Protein AF-A0A920E870-F1 (afdb_monomer_lite)

Structure (mmCIF, N/CA/C/O backbone):
data_AF-A0A920E870-F1
#
_entry.id   AF-A0A920E870-F1
#
loop_
_atom_site.group_PDB
_atom_site.id
_atom_site.type_symbol
_atom_site.label_atom_id
_atom_site.label_alt_id
_atom_site.label_comp_id
_atom_site.label_asym_id
_atom_site.label_entity_id
_atom_site.label_seq_id
_atom_site.pdbx_PDB_ins_code
_atom_site.Cartn_x
_atom_site.Cartn_y
_atom_site.Cartn_z
_atom_site.occupancy
_atom_site.B_iso_or_equiv
_atom_site.auth_seq_id
_atom_site.auth_comp_id
_atom_site.auth_asym_id
_atom_site.auth_atom_id
_atom_site.pdbx_PDB_model_num
ATOM 1 N N . MET A 1 1 ? -26.442 10.748 14.696 1.00 46.56 1 MET A N 1
ATOM 2 C CA . MET A 1 1 ? -25.870 9.445 15.081 1.00 46.56 1 MET A CA 1
ATOM 3 C C . MET A 1 1 ? -24.491 9.371 14.465 1.00 46.56 1 MET A C 1
ATOM 5 O O . MET 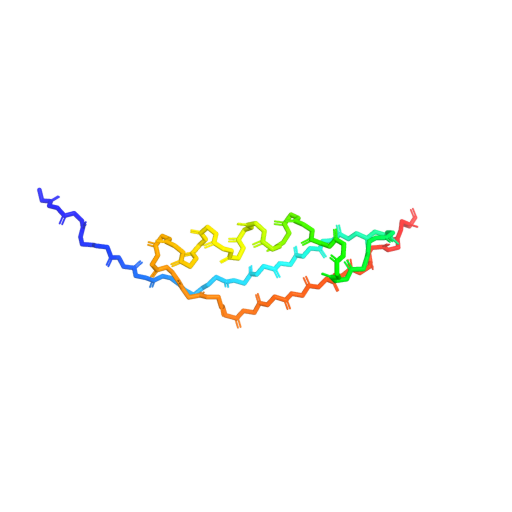A 1 1 ? -24.393 9.495 13.250 1.00 46.56 1 MET A O 1
ATOM 9 N N . SER A 1 2 ? -23.446 9.328 15.287 1.00 66.88 2 SER A N 1
ATOM 10 C CA . SER A 1 2 ? -22.072 9.136 14.826 1.00 66.88 2 SER A CA 1
ATOM 11 C C . SER A 1 2 ? -21.945 7.703 14.317 1.00 66.88 2 SER A C 1
ATOM 13 O O . SER A 1 2 ? -22.244 6.769 15.051 1.00 66.88 2 SER A O 1
ATOM 15 N N . GLN A 1 3 ? -21.590 7.540 13.044 1.00 79.00 3 GLN A N 1
ATOM 16 C CA . GLN A 1 3 ? -21.155 6.248 12.522 1.00 79.00 3 GLN A CA 1
ATOM 17 C C . GLN A 1 3 ? -19.829 5.928 13.212 1.00 79.00 3 GLN A C 1
ATOM 19 O O . GLN A 1 3 ? -18.867 6.683 13.051 1.00 79.00 3 GLN A O 1
ATOM 24 N N . ASP A 1 4 ? -19.799 4.870 14.019 1.00 85.62 4 ASP A N 1
ATOM 25 C CA . ASP A 1 4 ? -18.558 4.403 14.627 1.00 85.62 4 ASP A CA 1
ATOM 26 C C . ASP A 1 4 ? -17.591 3.959 13.524 1.00 85.62 4 ASP A C 1
ATOM 28 O O . ASP A 1 4 ? -17.989 3.377 12.510 1.00 85.62 4 ASP A O 1
ATOM 32 N N . PHE A 1 5 ? -16.306 4.261 13.701 1.00 88.25 5 PHE A N 1
ATOM 33 C CA . PHE A 1 5 ? -15.287 3.859 12.743 1.00 88.25 5 PHE A CA 1
ATOM 34 C C . PHE A 1 5 ? -15.122 2.333 12.769 1.00 88.25 5 PHE A C 1
ATOM 36 O O . PHE A 1 5 ? -14.727 1.765 13.788 1.00 88.25 5 PHE A O 1
ATOM 43 N N . LEU A 1 6 ? -15.406 1.674 11.642 1.00 90.94 6 LEU A N 1
ATOM 44 C CA . LEU A 1 6 ? -15.223 0.235 11.481 1.00 90.94 6 LEU A CA 1
ATOM 45 C C . LEU A 1 6 ? -13.949 -0.040 10.660 1.00 90.94 6 LEU A C 1
ATOM 47 O O . LEU A 1 6 ? -13.920 0.269 9.464 1.00 90.94 6 LEU A O 1
ATOM 51 N N . PRO A 1 7 ? -12.894 -0.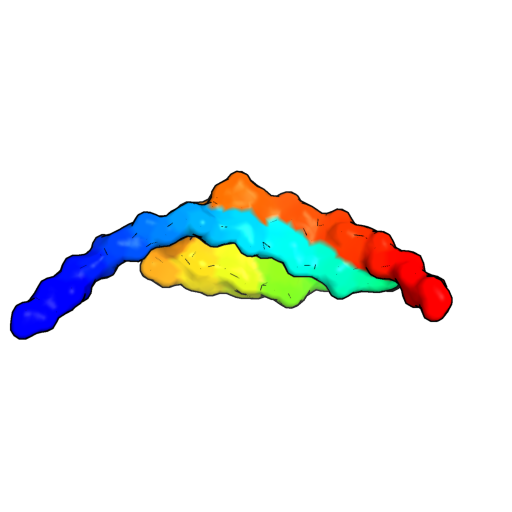625 11.254 1.00 91.94 7 PRO A N 1
ATOM 52 C CA . PRO A 1 7 ? -11.689 -0.981 10.517 1.00 91.94 7 PRO A CA 1
ATOM 53 C C . PRO A 1 7 ? -11.996 -2.071 9.480 1.00 91.94 7 PRO A C 1
ATOM 55 O O . PRO A 1 7 ? -12.650 -3.069 9.782 1.00 91.94 7 PRO A O 1
ATOM 58 N N . LEU A 1 8 ? -11.505 -1.890 8.253 1.00 93.62 8 LEU A N 1
ATOM 59 C CA . LEU A 1 8 ? -11.690 -2.825 7.146 1.00 93.62 8 LEU A CA 1
ATOM 60 C C . LEU A 1 8 ? -10.387 -3.564 6.852 1.00 93.62 8 LEU A C 1
ATOM 62 O O . LEU A 1 8 ? -9.298 -3.034 7.063 1.00 93.62 8 LEU A O 1
ATOM 66 N N . ASN A 1 9 ? -10.519 -4.770 6.307 1.00 95.25 9 ASN A N 1
ATOM 67 C CA . ASN A 1 9 ? -9.407 -5.536 5.758 1.00 95.25 9 ASN A CA 1
ATOM 68 C C . ASN A 1 9 ? -9.247 -5.187 4.277 1.00 95.25 9 ASN A C 1
ATOM 70 O O . ASN A 1 9 ? -10.131 -5.479 3.473 1.00 95.25 9 ASN A O 1
ATOM 74 N N . ILE A 1 10 ? -8.129 -4.560 3.919 1.00 94.50 10 ILE A N 1
ATOM 75 C CA . ILE A 1 10 ? -7.880 -4.028 2.577 1.00 94.50 10 ILE A CA 1
ATOM 76 C C . ILE A 1 10 ? -6.653 -4.717 1.985 1.00 94.50 10 ILE A C 1
ATOM 78 O O . ILE A 1 10 ? -5.610 -4.813 2.628 1.00 94.50 10 ILE A O 1
ATOM 82 N N . ALA A 1 11 ? -6.771 -5.197 0.748 1.00 94.19 11 ALA A N 1
ATOM 83 C CA . ALA A 1 11 ? -5.652 -5.737 -0.013 1.00 94.19 11 ALA A CA 1
ATOM 84 C C . ALA A 1 11 ? -5.243 -4.759 -1.121 1.00 94.19 11 ALA A C 1
ATOM 86 O O . ALA A 1 11 ? -6.094 -4.248 -1.848 1.00 94.19 11 ALA A O 1
ATOM 87 N N . VAL A 1 12 ? -3.939 -4.522 -1.264 1.00 91.44 12 VAL A N 1
ATOM 88 C CA . VAL A 1 12 ? -3.354 -3.637 -2.276 1.00 91.44 12 VAL A CA 1
ATOM 89 C C . VAL A 1 12 ? -2.675 -4.487 -3.349 1.00 91.44 12 VAL A C 1
ATOM 91 O O . VAL A 1 12 ? -1.745 -5.243 -3.064 1.00 91.44 12 VAL A O 1
ATOM 94 N N . LEU A 1 13 ? -3.140 -4.368 -4.593 1.00 91.19 13 LEU A N 1
ATOM 95 C CA . LEU A 1 13 ? -2.539 -5.015 -5.757 1.00 91.19 13 LEU A CA 1
ATOM 96 C C . LEU A 1 13 ? -2.039 -3.948 -6.730 1.00 91.19 13 LEU A C 1
ATOM 98 O O . LEU A 1 13 ? -2.838 -3.253 -7.354 1.00 91.19 13 LEU A O 1
ATOM 102 N N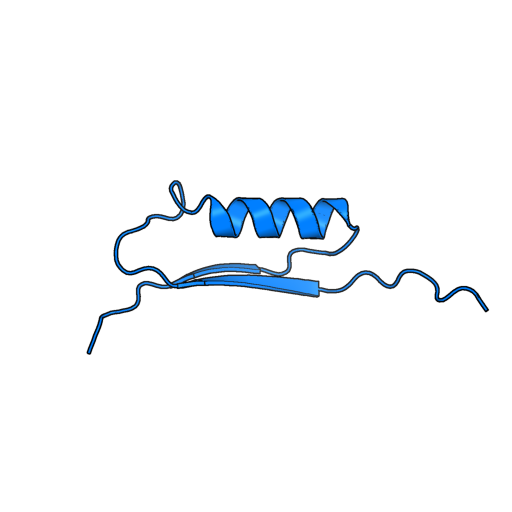 . THR A 1 14 ? -0.724 -3.842 -6.884 1.00 89.25 14 THR A N 1
ATOM 103 C CA . THR A 1 14 ? -0.109 -2.963 -7.880 1.00 89.25 14 THR A CA 1
ATOM 104 C C . THR A 1 14 ? 0.049 -3.725 -9.188 1.00 89.25 14 THR A C 1
ATOM 106 O O . THR A 1 14 ? 0.736 -4.739 -9.221 1.00 89.25 14 THR A O 1
ATOM 109 N N . ALA A 1 15 ? -0.542 -3.239 -10.278 1.00 86.31 15 ALA A N 1
ATOM 110 C CA . ALA A 1 15 ? -0.297 -3.766 -11.620 1.00 86.31 15 ALA A CA 1
ATOM 111 C C . ALA A 1 15 ? 0.767 -2.910 -12.326 1.00 86.31 15 ALA A C 1
ATOM 113 O O . ALA A 1 15 ? 0.569 -1.706 -12.499 1.00 86.31 15 ALA A O 1
ATOM 114 N N . SER A 1 16 ? 1.909 -3.495 -12.704 1.00 82.56 16 SER A N 1
ATOM 115 C CA . SER A 1 16 ? 2.959 -2.770 -13.431 1.00 82.56 16 SER A CA 1
ATOM 116 C C . SER A 1 16 ? 3.868 -3.683 -14.251 1.00 82.56 16 SER A C 1
ATOM 118 O O . SER A 1 16 ? 4.353 -4.696 -13.756 1.00 82.56 16 SER A O 1
ATOM 120 N N . ASP A 1 17 ? 4.152 -3.278 -15.486 1.00 77.06 17 ASP A N 1
ATOM 121 C CA . ASP A 1 17 ? 4.989 -4.033 -16.430 1.00 77.06 17 ASP A CA 1
ATOM 122 C C . ASP A 1 17 ? 6.488 -3.850 -16.134 1.00 77.06 17 ASP A C 1
ATOM 124 O O . ASP A 1 17 ? 7.304 -4.725 -16.430 1.00 77.06 17 ASP A O 1
ATOM 128 N N . THR A 1 18 ? 6.864 -2.716 -15.531 1.00 74.38 18 THR A N 1
ATOM 129 C CA . THR A 1 18 ? 8.267 -2.295 -15.373 1.00 74.38 18 THR A CA 1
ATOM 130 C C . THR A 1 18 ? 8.725 -2.151 -13.930 1.00 74.38 18 THR A C 1
ATOM 132 O O . THR A 1 18 ? 9.920 -2.277 -13.683 1.00 74.38 18 THR A O 1
ATOM 135 N N . ARG A 1 19 ? 7.817 -1.920 -12.976 1.00 75.69 19 ARG A N 1
ATOM 136 C CA . ARG A 1 19 ? 8.193 -1.648 -11.582 1.00 75.69 19 ARG A CA 1
ATOM 137 C C . ARG A 1 19 ? 8.450 -2.928 -10.797 1.00 75.69 19 ARG A C 1
ATOM 139 O O . ARG A 1 19 ? 7.791 -3.950 -10.999 1.00 75.69 19 ARG A O 1
ATOM 146 N N . THR A 1 20 ? 9.385 -2.840 -9.863 1.00 73.81 20 THR A N 1
ATOM 147 C CA . THR A 1 20 ? 9.598 -3.831 -8.802 1.00 73.81 20 THR A CA 1
ATOM 148 C C . THR A 1 20 ? 8.855 -3.434 -7.522 1.00 73.81 20 THR A C 1
ATOM 150 O O . THR A 1 20 ? 8.316 -2.334 -7.414 1.00 73.81 20 THR A O 1
ATOM 153 N N . LEU A 1 21 ? 8.796 -4.337 -6.537 1.00 69.88 21 LEU A N 1
ATOM 154 C CA . LEU A 1 21 ? 8.143 -4.079 -5.243 1.00 69.88 21 LEU A CA 1
ATOM 155 C C . LEU A 1 21 ? 8.800 -2.924 -4.466 1.00 69.88 21 LEU A C 1
ATOM 157 O O . LEU A 1 21 ? 8.125 -2.230 -3.710 1.00 69.88 21 LEU A O 1
ATOM 161 N N . GLU A 1 22 ? 10.099 -2.712 -4.676 1.00 74.00 22 GLU A N 1
ATOM 162 C CA . GLU A 1 22 ? 10.887 -1.636 -4.063 1.00 74.00 22 GLU A CA 1
ATOM 163 C C . GLU A 1 22 ? 10.597 -0.275 -4.717 1.00 74.00 22 GLU A C 1
ATOM 165 O O . GLU A 1 22 ? 10.604 0.757 -4.053 1.00 74.00 22 GLU A O 1
ATOM 170 N N . GLU A 1 23 ? 10.257 -0.271 -6.008 1.00 81.31 23 GLU A N 1
ATOM 171 C CA . GLU A 1 23 ? 9.890 0.929 -6.773 1.00 81.31 23 GLU A CA 1
ATOM 172 C C . GLU A 1 23 ? 8.377 1.211 -6.755 1.00 81.31 23 GLU A C 1
ATOM 174 O O . GLU A 1 23 ? 7.903 2.209 -7.310 1.00 81.31 23 GLU A O 1
ATOM 179 N N . ASP A 1 24 ? 7.597 0.341 -6.109 1.00 81.31 24 ASP A N 1
ATOM 180 C CA . ASP A 1 24 ? 6.152 0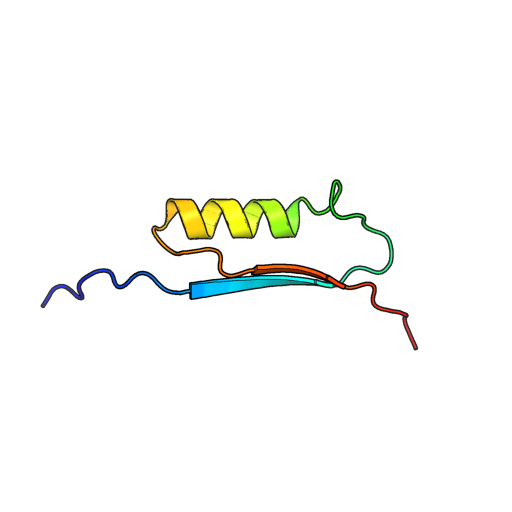.460 -5.933 1.00 81.31 24 ASP A CA 1
ATOM 181 C C . ASP A 1 24 ? 5.791 1.508 -4.867 1.00 81.31 24 ASP A C 1
ATOM 183 O O . ASP A 1 24 ? 5.190 1.237 -3.825 1.00 81.31 24 ASP A O 1
ATOM 187 N N . THR A 1 25 ? 6.158 2.752 -5.155 1.00 87.56 25 THR A N 1
ATOM 188 C CA . THR A 1 25 ? 5.858 3.927 -4.329 1.00 87.56 25 THR A CA 1
ATOM 189 C C . THR A 1 25 ? 4.355 4.153 -4.176 1.00 87.56 25 THR A C 1
ATOM 191 O O . THR A 1 25 ? 3.895 4.582 -3.122 1.00 87.56 25 THR A O 1
ATOM 194 N N . SER A 1 26 ? 3.567 3.830 -5.207 1.00 86.44 26 SER A N 1
ATOM 195 C CA . SER A 1 26 ? 2.106 3.972 -5.184 1.00 86.44 26 SER A CA 1
ATOM 196 C C . SER A 1 26 ? 1.445 2.942 -4.263 1.00 86.44 26 SER A C 1
ATOM 198 O O . SER A 1 26 ? 0.585 3.308 -3.463 1.00 86.44 26 SER A O 1
ATOM 200 N N . GLY A 1 27 ? 1.859 1.672 -4.328 1.00 88.88 27 GLY A N 1
ATOM 201 C CA . GLY A 1 27 ? 1.356 0.636 -3.429 1.00 88.88 27 GLY A CA 1
ATOM 202 C C . GLY A 1 27 ? 1.819 0.830 -1.986 1.00 88.88 27 GLY A C 1
ATOM 203 O O . GLY A 1 27 ? 1.041 0.569 -1.066 1.00 88.88 27 GLY A O 1
ATOM 204 N N . GLN A 1 28 ? 3.030 1.360 -1.773 1.00 90.62 28 GLN A N 1
ATOM 205 C CA . GLN A 1 28 ? 3.491 1.769 -0.444 1.00 90.62 28 GLN A CA 1
ATOM 206 C C . GLN A 1 28 ? 2.619 2.900 0.118 1.00 90.62 28 GLN A C 1
ATOM 208 O O . GLN A 1 28 ? 2.038 2.738 1.185 1.00 90.62 28 GLN A O 1
ATOM 213 N N . LEU A 1 29 ? 2.416 3.981 -0.644 1.00 93.06 29 LEU A N 1
ATOM 214 C CA . LEU A 1 29 ? 1.594 5.119 -0.221 1.00 93.06 29 LEU A CA 1
ATOM 215 C C . LEU A 1 29 ? 0.164 4.709 0.166 1.00 93.06 29 LEU A C 1
ATOM 217 O O . LEU A 1 29 ? -0.386 5.220 1.139 1.00 93.06 29 LEU A O 1
ATOM 221 N N . LEU A 1 30 ? -0.458 3.802 -0.593 1.00 92.69 30 LEU A N 1
ATOM 222 C CA . LEU A 1 30 ? -1.797 3.294 -0.275 1.00 92.69 30 LEU A CA 1
ATOM 223 C C . LEU A 1 30 ? -1.804 2.462 1.011 1.00 92.69 30 LEU A C 1
ATOM 225 O O . LEU A 1 30 ? -2.720 2.605 1.820 1.00 92.69 30 LEU A O 1
ATOM 229 N N . SER A 1 31 ? -0.780 1.629 1.201 1.00 93.69 31 SER A N 1
ATOM 230 C CA . SER A 1 31 ? -0.608 0.808 2.405 1.00 93.69 31 SER A CA 1
ATOM 231 C C . SER A 1 31 ? -0.404 1.665 3.654 1.00 93.69 31 SER A C 1
ATOM 233 O O . SER A 1 31 ? -0.977 1.372 4.702 1.00 93.69 31 SER A O 1
ATOM 235 N N . ASP A 1 32 ? 0.355 2.753 3.536 1.00 94.06 32 ASP A N 1
ATOM 236 C CA . ASP A 1 32 ? 0.592 3.679 4.642 1.00 94.06 32 ASP A CA 1
ATOM 237 C C . ASP A 1 32 ? -0.703 4.410 5.004 1.00 94.06 32 ASP A C 1
ATOM 239 O O . ASP A 1 32 ? -1.159 4.346 6.143 1.00 94.06 32 ASP A O 1
ATOM 243 N N . ARG A 1 33 ? -1.382 4.997 4.010 1.00 95.00 33 ARG A N 1
ATOM 244 C CA . ARG A 1 33 ? -2.616 5.765 4.234 1.00 95.00 33 ARG A CA 1
ATOM 245 C C . ARG A 1 33 ? -3.753 4.939 4.817 1.00 95.00 33 ARG A C 1
ATOM 247 O O . ARG A 1 33 ? -4.486 5.437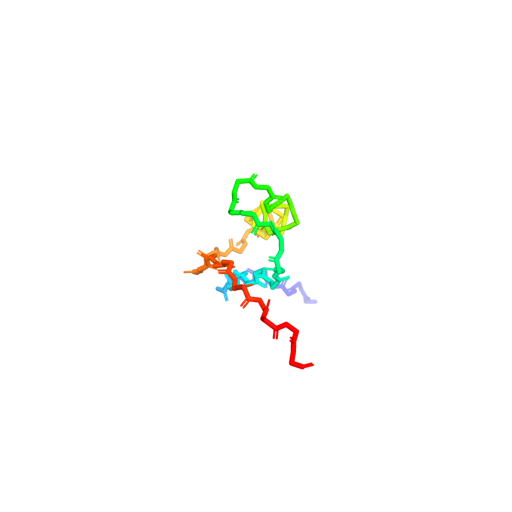 5.666 1.00 95.00 33 ARG A O 1
ATOM 254 N N . LEU A 1 34 ? -3.941 3.699 4.360 1.00 94.12 34 LEU A N 1
ATOM 255 C CA . LEU A 1 34 ? -5.001 2.857 4.918 1.00 94.12 34 LEU A CA 1
ATOM 256 C C . LEU A 1 34 ? -4.695 2.476 6.370 1.00 94.12 34 LEU A C 1
ATOM 258 O O . LEU A 1 34 ? -5.612 2.415 7.185 1.00 94.12 34 LEU A O 1
ATOM 262 N N . THR A 1 35 ? -3.417 2.264 6.698 1.00 93.44 35 THR A N 1
ATOM 263 C CA . THR A 1 35 ? -2.991 1.914 8.057 1.00 93.44 35 THR A CA 1
ATOM 264 C C . THR A 1 35 ? -3.126 3.119 8.985 1.00 93.44 35 THR A C 1
ATOM 266 O O . THR A 1 35 ? -3.682 2.993 10.073 1.00 93.44 35 THR A O 1
ATOM 269 N N . GLU A 1 36 ? -2.712 4.306 8.532 1.00 94.62 36 GLU A N 1
ATOM 270 C CA . GLU A 1 36 ? -2.905 5.579 9.242 1.00 94.62 36 GLU A CA 1
ATOM 271 C C . GLU A 1 36 ? -4.384 5.896 9.482 1.00 94.62 36 GLU A C 1
ATOM 273 O O . GLU A 1 36 ? -4.745 6.420 10.534 1.00 94.62 36 GLU A O 1
ATOM 278 N N . ALA A 1 37 ? -5.257 5.538 8.538 1.00 93.25 37 ALA A N 1
ATOM 279 C CA . ALA A 1 37 ? -6.699 5.683 8.694 1.00 93.25 37 ALA A CA 1
ATOM 280 C C . ALA A 1 37 ? -7.309 4.693 9.703 1.00 93.25 37 ALA A C 1
ATOM 282 O O . ALA A 1 37 ? -8.473 4.850 10.050 1.00 93.25 37 ALA A O 1
ATOM 283 N N . GLY A 1 38 ? -6.558 3.692 10.182 1.00 92.88 38 GLY A N 1
ATOM 284 C CA . GLY A 1 38 ? -7.025 2.679 11.133 1.00 92.88 38 GLY A CA 1
ATOM 285 C C . GLY A 1 38 ? -7.543 1.390 10.490 1.00 92.88 38 GLY A C 1
ATOM 286 O O . GLY A 1 38 ? -8.167 0.578 11.170 1.00 92.88 38 GLY A O 1
ATOM 287 N N . HIS A 1 39 ? -7.319 1.177 9.192 1.00 95.12 39 HIS A N 1
ATOM 288 C CA . HIS A 1 39 ? -7.647 -0.075 8.508 1.00 95.12 39 HIS A CA 1
ATOM 289 C C . HIS A 1 39 ? -6.492 -1.085 8.585 1.00 95.12 39 HIS A C 1
ATOM 291 O O . HIS A 1 39 ? -5.360 -0.748 8.924 1.00 95.12 39 HIS A O 1
ATOM 297 N N . GLN A 1 40 ? -6.776 -2.346 8.259 1.00 94.75 40 GLN A N 1
ATOM 298 C CA . GLN A 1 40 ? -5.789 -3.424 8.252 1.00 94.75 40 GLN A CA 1
ATOM 299 C C . GLN A 1 40 ? -5.378 -3.766 6.819 1.00 94.75 40 GLN A C 1
ATOM 301 O O . GLN A 1 40 ? -6.226 -4.055 5.970 1.00 94.75 40 GLN A O 1
ATOM 306 N N . LEU A 1 41 ? -4.070 -3.787 6.556 1.00 94.88 41 LEU A N 1
ATOM 307 C CA . LEU A 1 41 ? -3.525 -4.293 5.299 1.00 94.88 41 LEU A CA 1
ATOM 308 C C . LEU A 1 41 ? -3.547 -5.827 5.315 1.00 94.88 41 LEU A C 1
ATOM 310 O O . LEU A 1 41 ? -2.684 -6.465 5.912 1.00 94.88 41 LEU A O 1
ATOM 314 N N . ALA A 1 42 ? -4.519 -6.426 4.635 1.00 93.69 42 ALA A N 1
ATOM 315 C CA . ALA A 1 42 ? -4.663 -7.877 4.561 1.00 93.69 42 ALA A CA 1
ATOM 316 C C . ALA A 1 42 ? -3.621 -8.527 3.636 1.00 93.69 42 ALA A C 1
ATOM 318 O O . ALA A 1 42 ? -3.170 -9.643 3.884 1.00 93.69 42 ALA A O 1
ATOM 319 N N . ALA A 1 43 ? -3.250 -7.846 2.550 1.00 90.75 43 ALA A N 1
ATOM 320 C CA . ALA A 1 43 ? -2.243 -8.321 1.608 1.00 90.75 43 ALA A CA 1
ATOM 321 C C . ALA A 1 43 ? -1.709 -7.170 0.753 1.00 90.75 43 ALA A C 1
ATOM 323 O O . ALA A 1 43 ? -2.467 -6.288 0.355 1.00 90.75 43 ALA A O 1
ATOM 324 N N . ARG A 1 44 ? -0.427 -7.233 0.389 1.00 89.12 44 ARG A N 1
ATOM 325 C CA . ARG A 1 44 ? 0.165 -6.388 -0.651 1.00 89.12 44 ARG A CA 1
ATOM 326 C C . ARG A 1 44 ? 0.857 -7.262 -1.684 1.00 89.12 44 ARG A C 1
ATOM 328 O O . ARG A 1 44 ? 1.657 -8.123 -1.322 1.00 89.12 44 ARG A O 1
ATOM 335 N N . LYS A 1 45 ? 0.550 -7.053 -2.963 1.00 88.19 45 LYS A N 1
ATOM 336 C CA . LYS A 1 45 ? 1.191 -7.758 -4.079 1.00 88.19 45 LYS A CA 1
ATOM 337 C C . LYS A 1 45 ? 1.451 -6.818 -5.245 1.00 88.19 45 LYS A C 1
ATOM 339 O O . LYS A 1 45 ? 0.693 -5.882 -5.473 1.00 88.19 45 LYS A O 1
ATOM 344 N N . LEU A 1 46 ? 2.491 -7.126 -6.008 1.00 86.06 46 LEU A N 1
ATOM 345 C CA . LEU A 1 46 ? 2.733 -6.534 -7.314 1.00 86.06 46 LEU A CA 1
ATOM 346 C C . LEU A 1 46 ? 2.537 -7.615 -8.375 1.00 86.06 46 LEU A C 1
ATOM 348 O O . LEU A 1 46 ? 3.110 -8.701 -8.280 1.00 86.06 46 LEU A O 1
ATOM 352 N N . PHE A 1 47 ? 1.698 -7.324 -9.358 1.00 85.69 47 PHE A N 1
ATOM 353 C CA . PHE A 1 47 ? 1.438 -8.169 -10.508 1.00 85.69 47 PHE A CA 1
ATOM 354 C C . PHE A 1 47 ? 2.057 -7.536 -11.750 1.00 85.69 47 PHE A C 1
ATOM 356 O O . PHE A 1 47 ? 1.847 -6.356 -12.035 1.00 85.69 47 PHE A O 1
ATOM 363 N N . ARG A 1 48 ? 2.821 -8.339 -12.492 1.00 80.75 48 ARG A N 1
ATOM 364 C CA . ARG A 1 48 ? 3.370 -7.936 -13.781 1.00 80.75 48 ARG A CA 1
ATOM 365 C C . ARG A 1 48 ? 2.304 -8.127 -14.843 1.00 80.75 48 ARG A C 1
ATOM 367 O O . ARG A 1 48 ? 1.997 -9.264 -15.195 1.00 80.75 48 ARG A O 1
ATOM 374 N N . THR A 1 49 ? 1.759 -7.028 -15.347 1.00 71.94 49 THR A N 1
ATOM 375 C CA . THR A 1 49 ? 0.929 -7.103 -16.543 1.00 71.94 49 THR A CA 1
ATOM 376 C C . THR A 1 49 ? 1.872 -7.331 -17.729 1.00 71.94 49 THR A C 1
ATOM 378 O O . THR A 1 49 ? 2.936 -6.730 -17.849 1.00 71.94 49 THR A O 1
ATOM 381 N N . ILE A 1 50 ? 1.561 -8.332 -18.543 1.00 65.62 50 ILE A N 1
ATOM 382 C CA . ILE A 1 50 ? 2.138 -8.485 -19.875 1.00 65.62 50 ILE A CA 1
ATOM 383 C C . ILE A 1 50 ? 1.116 -7.845 -20.799 1.00 65.62 50 ILE A C 1
ATOM 385 O O . ILE A 1 50 ? -0.016 -8.320 -20.875 1.00 65.62 50 ILE A O 1
ATOM 389 N N . SER A 1 51 ? 1.482 -6.724 -21.417 1.00 63.06 51 SER A N 1
ATOM 390 C CA . SER A 1 51 ? 0.669 -6.132 -22.476 1.00 63.06 51 SER A CA 1
ATOM 391 C C . SER A 1 51 ? 0.487 -7.183 -23.579 1.00 63.06 51 SER A C 1
ATOM 393 O O . SER A 1 51 ? 1.472 -7.633 -24.167 1.00 63.06 51 SER A O 1
ATOM 395 N N . ILE A 1 52 ? -0.758 -7.639 -23.753 1.00 59.41 52 ILE A N 1
ATOM 396 C CA . ILE A 1 52 ? -1.188 -8.574 -24.805 1.00 59.41 52 ILE A CA 1
ATOM 397 C C . ILE A 1 52 ? -1.286 -7.888 -26.164 1.00 59.41 52 ILE A C 1
ATOM 399 O O . ILE A 1 52 ? -1.641 -6.687 -26.192 1.00 59.41 52 ILE A O 1
#

Secondary structure (DSSP, 8-state):
--------EEEEEEE-SS--TTT-HHHHHHHHHHHHTT-EEEEEEEE-----

pLDDT: mean 85.08, std 10.84, range [46.56, 95.25]

Radius of gyration: 13.94 Å; chains: 1; bounding box: 37×18×40 Å

Sequence (52 aa):
MSQDFLPLNIAVLTASDTRTLEEDTSGQLLSDRLTEAGHQLAARKLFRTISI

F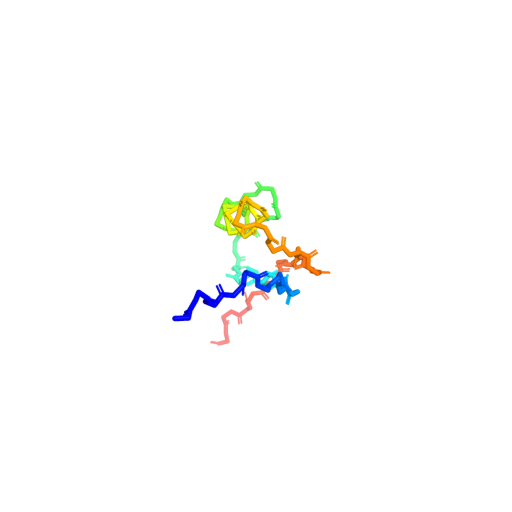oldseek 3Di:
DDDPDDAEADEAEAEEQPDDPVRPPVSVVVCVVSVVVVHHDNYYYYDHDDDD